Protein AF-A0AAP9IMH7-F1 (afdb_monomer_lite)

pLDDT: mean 90.51, std 8.14, range [60.16, 96.94]

Secondary structure (DSSP, 8-state):
-EEEEEET--S--SEEEEEEETTEEEEEEEEEETTTEEEEE-SS-EEEEEGGGSEEEEEEEEEE----PPP-

Structure (mmCIF, N/CA/C/O backbone):
data_AF-A0AAP9IMH7-F1
#
_entry.id   AF-A0AAP9IMH7-F1
#
loop_
_atom_site.group_PDB
_atom_site.id
_atom_site.type_symbol
_atom_site.label_atom_id
_atom_site.label_alt_id
_atom_site.label_comp_id
_atom_site.label_asym_id
_atom_site.label_entity_id
_atom_site.label_seq_id
_atom_site.pdbx_PDB_ins_code
_atom_site.Cartn_x
_atom_site.Cartn_y
_atom_site.Cartn_z
_atom_site.occupancy
_atom_site.B_iso_or_equiv
_atom_site.auth_seq_id
_atom_site.auth_comp_id
_atom_site.auth_asym_id
_atom_site.auth_atom_id
_atom_site.pdbx_PDB_model_num
ATOM 1 N N . MET A 1 1 ? 9.532 1.167 -15.965 1.00 84.75 1 MET A N 1
ATOM 2 C CA . MET A 1 1 ? 9.354 0.293 -14.788 1.00 84.75 1 MET A CA 1
ATOM 3 C C . MET A 1 1 ? 8.154 -0.583 -15.074 1.00 84.75 1 MET A C 1
ATOM 5 O O . MET A 1 1 ? 7.150 -0.045 -15.522 1.00 84.75 1 MET A O 1
ATOM 9 N N . HIS A 1 2 ? 8.286 -1.893 -14.903 1.00 92.44 2 HIS A N 1
ATOM 10 C CA . HIS A 1 2 ? 7.180 -2.838 -15.074 1.00 92.44 2 HIS A CA 1
ATOM 11 C C . HIS A 1 2 ? 6.905 -3.535 -13.745 1.00 92.44 2 HIS A C 1
ATOM 13 O O . HIS A 1 2 ? 7.814 -3.694 -12.930 1.00 92.44 2 HIS A O 1
ATOM 19 N N . PHE A 1 3 ? 5.662 -3.952 -13.541 1.00 93.88 3 PHE A N 1
ATOM 20 C CA . PHE A 1 3 ? 5.225 -4.639 -12.333 1.00 93.88 3 PHE A CA 1
ATOM 21 C C . PHE A 1 3 ? 4.592 -5.969 -12.716 1.00 93.88 3 PHE A C 1
ATOM 23 O O . PHE A 1 3 ? 3.795 -6.018 -13.654 1.00 93.88 3 PHE A O 1
ATOM 30 N N . LEU A 1 4 ? 4.937 -7.028 -11.988 1.00 94.12 4 LEU A N 1
ATOM 31 C CA . LEU A 1 4 ? 4.133 -8.245 -11.968 1.00 94.12 4 LEU A CA 1
ATOM 32 C C . LEU A 1 4 ? 3.222 -8.158 -10.750 1.00 94.12 4 LEU A C 1
ATOM 34 O O . LEU A 1 4 ? 3.682 -7.872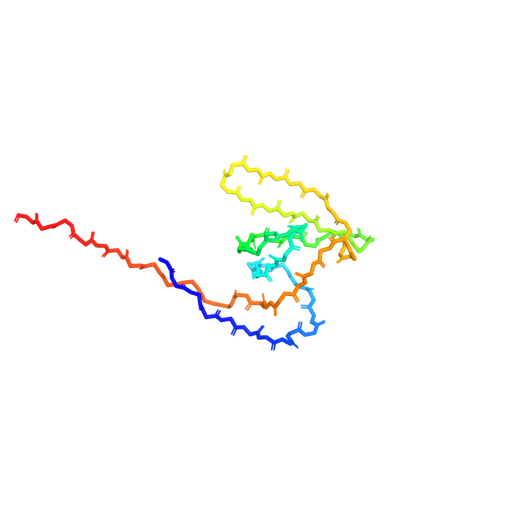 -9.640 1.00 94.12 4 LEU A O 1
ATOM 38 N N . ILE A 1 5 ? 1.931 -8.349 -10.996 1.00 94.88 5 ILE A N 1
ATOM 39 C CA . ILE A 1 5 ? 0.883 -8.125 -10.010 1.00 94.88 5 ILE A CA 1
ATOM 40 C C . ILE A 1 5 ? -0.010 -9.355 -9.885 1.00 94.88 5 ILE A C 1
ATOM 42 O O . ILE A 1 5 ? -0.231 -10.064 -10.866 1.00 94.88 5 ILE A O 1
ATOM 46 N N . GLU A 1 6 ? -0.539 -9.576 -8.690 1.00 94.56 6 GLU A N 1
ATOM 47 C CA . GLU A 1 6 ? -1.563 -10.578 -8.405 1.00 94.56 6 GLU A CA 1
ATOM 48 C C . GLU A 1 6 ? -2.891 -9.866 -8.128 1.00 94.56 6 GLU A C 1
ATOM 50 O O . GLU A 1 6 ? -3.034 -9.141 -7.140 1.00 94.56 6 GLU A O 1
ATOM 55 N N . GLN A 1 7 ? -3.851 -10.028 -9.042 1.00 91.19 7 GLN A N 1
ATOM 56 C CA . GLN A 1 7 ? -5.216 -9.525 -8.871 1.00 91.19 7 GLN A CA 1
ATOM 57 C C . GLN A 1 7 ? -6.030 -10.492 -8.010 1.00 91.19 7 GLN A C 1
ATOM 59 O O . GLN A 1 7 ? -5.877 -11.705 -8.130 1.00 91.19 7 GLN A O 1
ATOM 64 N N . GLY A 1 8 ? -6.917 -9.959 -7.168 1.00 85.81 8 GLY A N 1
ATOM 65 C CA . GLY A 1 8 ? -7.756 -10.778 -6.285 1.00 85.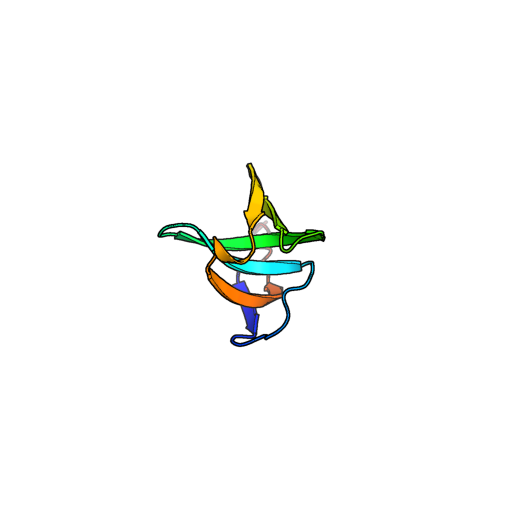81 8 GLY A CA 1
ATOM 66 C C . GLY A 1 8 ? -7.031 -11.327 -5.053 1.00 85.81 8 GLY A C 1
ATOM 67 O O . GLY A 1 8 ? -7.547 -12.226 -4.399 1.00 85.81 8 GLY A O 1
ATOM 68 N N . PHE A 1 9 ? -5.854 -10.793 -4.713 1.00 87.25 9 PHE A N 1
ATOM 69 C CA . PHE A 1 9 ? -5.165 -11.151 -3.476 1.00 87.25 9 PHE A CA 1
ATOM 70 C C . PHE A 1 9 ? -5.978 -10.677 -2.260 1.00 87.25 9 PHE A C 1
ATOM 72 O O . PHE A 1 9 ? -6.055 -9.484 -1.972 1.00 87.25 9 PHE A O 1
ATOM 79 N N . GLU A 1 10 ? -6.600 -11.616 -1.546 1.00 86.44 10 GLU A N 1
ATOM 80 C CA . GLU A 1 10 ? -7.640 -11.327 -0.542 1.00 86.44 10 GLU A CA 1
ATOM 81 C C . GLU A 1 10 ? -7.117 -10.660 0.737 1.00 86.44 10 GLU A C 1
ATOM 83 O O . GLU A 1 10 ? -7.880 -10.097 1.523 1.00 86.44 10 GLU A O 1
ATOM 88 N N . LYS A 1 11 ? -5.807 -10.728 0.986 1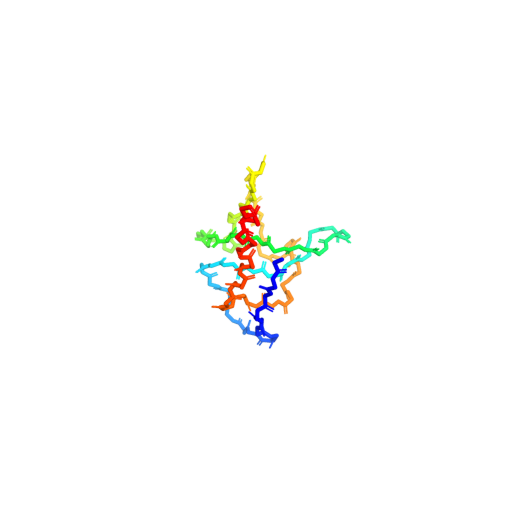.00 90.69 11 LYS A N 1
ATOM 89 C CA . LYS A 1 11 ? -5.212 -10.262 2.236 1.00 90.69 11 LYS A CA 1
ATOM 90 C C . LYS A 1 11 ? -4.388 -9.005 2.019 1.00 90.69 11 LYS A C 1
ATOM 92 O O . LYS A 1 11 ? -3.321 -9.052 1.424 1.00 90.69 11 LYS A O 1
ATOM 97 N N . ILE A 1 12 ? -4.784 -7.900 2.642 1.00 91.12 12 ILE A N 1
ATOM 98 C CA . ILE A 1 12 ? -3.927 -6.712 2.696 1.00 91.12 12 ILE A CA 1
ATOM 99 C C . ILE A 1 12 ? -2.701 -7.035 3.571 1.00 91.12 12 ILE A C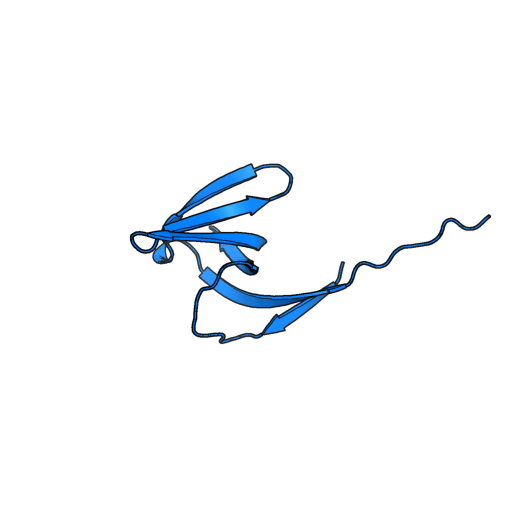 1
ATOM 101 O O . ILE A 1 12 ? -2.836 -7.451 4.731 1.00 91.12 12 ILE A O 1
ATOM 105 N N . VAL A 1 13 ? -1.497 -6.856 3.028 1.00 93.69 13 VAL A N 1
ATOM 106 C CA . VAL A 1 13 ? -0.203 -7.105 3.692 1.00 93.69 13 VAL A CA 1
ATOM 107 C C . VAL A 1 13 ? 0.747 -5.930 3.476 1.00 93.69 13 VAL A C 1
ATOM 109 O O . VAL A 1 13 ? 0.514 -5.093 2.608 1.00 93.69 13 VAL A O 1
ATOM 112 N N . ASN A 1 14 ? 1.813 -5.868 4.273 1.00 95.25 14 ASN A N 1
ATOM 113 C CA . ASN A 1 14 ? 2.852 -4.855 4.109 1.00 95.25 14 ASN A CA 1
ATOM 114 C C . ASN A 1 14 ? 3.674 -5.171 2.861 1.00 95.25 14 ASN A C 1
ATOM 116 O O . ASN A 1 14 ? 4.394 -6.163 2.891 1.00 95.25 14 ASN A O 1
ATOM 120 N N . ASP A 1 15 ? 3.561 -4.356 1.814 1.00 95.44 15 ASP A N 1
ATOM 121 C CA . ASP A 1 15 ? 4.460 -4.317 0.651 1.00 95.44 15 ASP A CA 1
ATOM 122 C C . ASP A 1 15 ? 3.963 -3.245 -0.340 1.00 95.44 15 ASP A C 1
ATOM 124 O O . ASP A 1 15 ? 3.179 -2.360 0.018 1.00 95.44 15 ASP A O 1
ATOM 128 N N . LYS A 1 16 ? 4.387 -3.327 -1.601 1.00 95.50 16 LYS A N 1
ATOM 129 C CA . LYS A 1 16 ? 3.848 -2.567 -2.718 1.00 95.50 16 LYS A CA 1
ATOM 130 C C . LYS A 1 16 ? 2.487 -3.080 -3.175 1.00 95.50 16 LYS A C 1
ATOM 132 O O . LYS A 1 16 ? 2.274 -4.268 -3.408 1.00 95.50 16 LYS A O 1
ATOM 137 N N . TRP A 1 17 ? 1.585 -2.135 -3.394 1.00 96.25 17 TRP A N 1
ATOM 138 C CA . TRP A 1 17 ? 0.233 -2.381 -3.878 1.00 96.25 17 TRP A CA 1
ATOM 139 C C . TRP A 1 17 ? -0.109 -1.433 -5.015 1.00 96.25 17 TRP A C 1
ATOM 141 O O . TRP A 1 17 ? 0.247 -0.255 -4.978 1.00 96.25 17 TRP A O 1
ATOM 151 N N . ALA A 1 18 ? -0.819 -1.954 -6.013 1.00 95.19 18 ALA A N 1
ATOM 152 C CA . ALA A 1 18 ? -1.538 -1.149 -6.986 1.00 95.19 18 ALA A CA 1
ATOM 153 C C . ALA A 1 18 ? -2.902 -0.800 -6.390 1.00 95.19 18 ALA A C 1
ATOM 155 O O . ALA A 1 18 ? -3.710 -1.687 -6.101 1.00 95.19 18 ALA A O 1
ATOM 156 N N . LEU A 1 19 ? -3.141 0.489 -6.197 1.00 94.06 19 LEU A N 1
ATOM 157 C CA . LEU A 1 19 ? -4.319 0.999 -5.515 1.00 94.06 19 LEU A CA 1
ATOM 158 C C . LEU A 1 19 ? -4.855 2.243 -6.209 1.00 94.06 19 LEU A C 1
ATOM 160 O O . LEU A 1 19 ? -4.121 2.947 -6.907 1.00 94.06 19 LEU A O 1
ATOM 164 N N . LYS A 1 20 ? -6.147 2.494 -6.031 1.00 92.75 20 LYS A N 1
ATOM 165 C CA . LYS A 1 20 ? -6.797 3.735 -6.430 1.00 92.75 20 LYS A CA 1
ATOM 166 C C . LYS A 1 20 ? -7.015 4.605 -5.209 1.00 92.75 20 LYS A C 1
ATOM 168 O O . LYS A 1 20 ? -7.594 4.153 -4.223 1.00 92.75 20 LYS A O 1
ATOM 173 N N . ILE A 1 21 ? -6.611 5.858 -5.325 1.00 89.56 21 ILE A N 1
ATOM 174 C CA . ILE A 1 21 ? -6.989 6.920 -4.397 1.00 89.56 21 ILE A CA 1
ATOM 175 C C . ILE A 1 21 ? -7.727 7.956 -5.238 1.00 89.56 21 ILE A C 1
ATOM 177 O O . ILE A 1 21 ? -7.216 8.392 -6.274 1.00 89.56 21 ILE A O 1
ATOM 181 N N . ASP A 1 22 ? -8.948 8.300 -4.836 1.00 87.19 22 ASP A N 1
ATOM 182 C CA . ASP A 1 22 ? -9.869 9.120 -5.624 1.00 87.19 22 ASP A CA 1
ATOM 183 C C . ASP A 1 22 ? -10.059 8.562 -7.053 1.00 87.19 22 ASP A C 1
ATOM 185 O O . ASP A 1 22 ? -10.585 7.467 -7.262 1.00 87.19 22 ASP A O 1
ATOM 189 N N . SER A 1 23 ? -9.615 9.304 -8.069 1.00 89.38 23 SER A N 1
ATOM 190 C CA . SER A 1 23 ? -9.693 8.915 -9.477 1.00 89.38 23 SER A CA 1
ATOM 191 C C . SER A 1 23 ? -8.382 8.362 -10.042 1.00 89.38 23 SER A C 1
ATOM 193 O O . SER A 1 23 ? -8.335 8.041 -11.230 1.00 89.38 23 SER A O 1
ATOM 195 N N . LEU A 1 24 ? -7.311 8.272 -9.245 1.00 90.69 24 LEU A N 1
ATOM 196 C CA . LEU A 1 24 ? -5.971 7.935 -9.728 1.00 90.69 24 LEU A CA 1
ATOM 197 C C . LEU A 1 24 ? -5.529 6.550 -9.252 1.00 90.69 24 LEU A C 1
ATOM 199 O O . LEU A 1 24 ? -5.460 6.287 -8.056 1.00 90.69 24 LEU A O 1
ATOM 203 N N . ALA A 1 25 ? -5.188 5.685 -10.209 1.00 91.69 25 ALA A N 1
ATOM 204 C CA . ALA A 1 25 ? -4.568 4.391 -9.947 1.00 91.69 25 ALA A CA 1
ATOM 205 C C . ALA A 1 25 ? -3.037 4.508 -9.988 1.00 91.69 25 ALA A C 1
ATOM 207 O O . ALA A 1 25 ? -2.472 4.995 -10.971 1.00 91.69 25 ALA A O 1
ATOM 208 N N . SER A 1 26 ? -2.360 4.031 -8.947 1.00 92.62 26 SER A N 1
ATOM 209 C CA . SER A 1 26 ? -0.902 4.103 -8.820 1.00 92.62 26 SER A CA 1
ATOM 210 C C . SER A 1 26 ? -0.349 3.010 -7.903 1.00 92.62 26 SER A C 1
ATOM 212 O O . SER A 1 26 ? -1.083 2.346 -7.173 1.00 92.62 26 SER A O 1
ATOM 214 N N . VAL A 1 27 ? 0.968 2.786 -7.971 1.00 94.25 27 VAL A N 1
ATOM 215 C CA . VAL A 1 27 ? 1.670 1.801 -7.134 1.00 94.25 27 VAL A CA 1
ATOM 216 C C . VAL A 1 27 ? 2.350 2.503 -5.966 1.00 94.25 27 VAL A C 1
ATOM 218 O O . VAL A 1 27 ? 3.117 3.444 -6.175 1.00 94.25 27 VAL A O 1
ATOM 221 N N . HIS A 1 28 ? 2.105 2.017 -4.752 1.00 95.25 28 HIS A N 1
ATOM 222 C CA . HIS A 1 28 ? 2.619 2.604 -3.517 1.00 95.25 28 HIS A CA 1
ATOM 223 C C . HIS A 1 28 ? 3.142 1.551 -2.556 1.00 95.25 28 HIS A C 1
ATOM 225 O O . HIS A 1 28 ? 2.633 0.435 -2.524 1.00 95.25 28 HIS A O 1
ATOM 231 N N . GLU A 1 29 ? 4.120 1.933 -1.736 1.00 95.50 29 GLU A N 1
ATOM 232 C CA . GLU A 1 29 ? 4.508 1.139 -0.572 1.00 95.50 29 GLU A CA 1
ATOM 233 C C . GLU A 1 29 ? 3.503 1.333 0.554 1.00 95.50 29 GLU A C 1
ATOM 235 O O . GLU A 1 29 ? 3.053 2.450 0.828 1.00 95.50 29 GLU A O 1
ATOM 240 N N . LEU A 1 30 ? 3.171 0.231 1.212 1.00 95.44 30 LEU A N 1
ATOM 241 C CA . LEU A 1 30 ? 2.058 0.157 2.131 1.00 95.44 30 LEU A CA 1
ATOM 242 C C . LEU A 1 30 ? 2.494 -0.540 3.418 1.00 95.44 30 LEU A C 1
ATOM 244 O O . LEU A 1 30 ? 3.068 -1.628 3.397 1.00 95.44 30 LEU A O 1
ATOM 248 N N . ILE A 1 31 ? 2.214 0.093 4.554 1.00 96.38 31 ILE A N 1
ATOM 249 C CA . ILE A 1 31 ? 2.409 -0.497 5.881 1.00 96.38 31 ILE A CA 1
ATOM 250 C C . ILE A 1 31 ? 1.057 -0.524 6.577 1.00 96.38 31 ILE A C 1
ATOM 252 O O . ILE A 1 31 ? 0.448 0.523 6.804 1.00 96.38 31 ILE A O 1
ATOM 256 N N . ARG A 1 32 ? 0.595 -1.717 6.950 1.00 95.62 32 ARG A N 1
ATOM 257 C CA . ARG A 1 32 ? -0.578 -1.874 7.802 1.00 95.62 32 ARG A CA 1
ATOM 258 C C . ARG A 1 32 ? -0.271 -1.406 9.207 1.00 95.62 32 ARG A C 1
ATOM 260 O O . ARG A 1 32 ? 0.753 -1.756 9.795 1.00 95.62 32 ARG A O 1
ATOM 267 N N . ILE A 1 33 ? -1.217 -0.672 9.757 1.00 94.94 33 ILE A N 1
ATOM 268 C CA . ILE A 1 33 ? -1.229 -0.260 11.150 1.00 94.94 33 ILE A CA 1
ATOM 269 C C . ILE A 1 33 ? -2.543 -0.738 11.796 1.00 94.94 33 ILE A C 1
ATOM 271 O O . ILE A 1 33 ? -3.476 -1.131 11.090 1.00 94.94 33 ILE A O 1
ATOM 275 N N . PRO A 1 34 ? -2.617 -0.820 13.136 1.00 93.31 34 PRO A N 1
ATOM 276 C CA . PRO A 1 34 ? -3.813 -1.304 13.820 1.00 93.31 34 PRO A CA 1
ATOM 277 C C . PRO A 1 34 ? -5.075 -0.516 13.448 1.00 93.31 34 PRO A C 1
ATOM 279 O O . PRO A 1 34 ? -4.983 0.643 13.052 1.00 93.31 34 PRO A O 1
ATOM 282 N N . LYS A 1 35 ? -6.245 -1.125 13.684 1.00 93.38 35 LYS A N 1
ATOM 283 C CA . LYS A 1 35 ? -7.571 -0.531 13.431 1.00 93.38 35 LYS A CA 1
ATOM 284 C C . LYS A 1 35 ? -7.844 -0.239 11.949 1.00 93.38 35 LYS A C 1
ATOM 286 O O . LYS A 1 35 ? -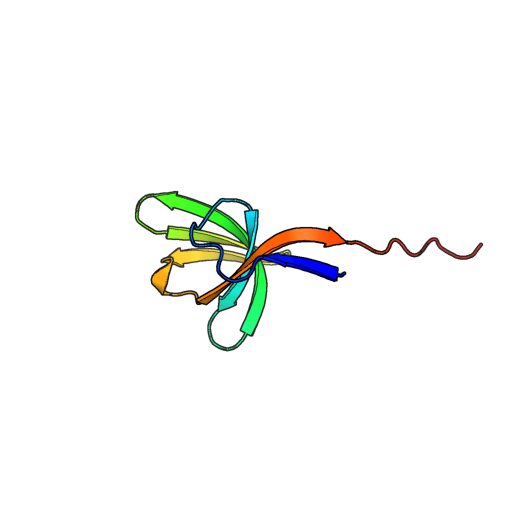8.283 0.852 11.632 1.00 93.38 35 LYS A O 1
ATOM 291 N N . GLU A 1 36 ? -7.544 -1.204 11.075 1.00 94.06 36 GLU A N 1
ATOM 292 C CA . GLU A 1 36 ? -7.893 -1.134 9.638 1.00 94.06 36 GLU A CA 1
ATOM 293 C C . GLU A 1 36 ? -7.334 0.102 8.923 1.00 94.06 36 GLU A C 1
ATOM 295 O O . GLU A 1 36 ? -7.876 0.615 7.954 1.00 94.06 36 GLU A O 1
ATOM 300 N N . MET A 1 37 ? -6.181 0.565 9.394 1.00 96.00 37 MET A N 1
ATOM 301 C CA . MET A 1 37 ? -5.514 1.733 8.856 1.00 96.00 37 MET A CA 1
ATOM 302 C C . MET A 1 37 ? -4.263 1.316 8.090 1.00 96.00 37 MET A C 1
ATOM 304 O O . MET A 1 37 ? -3.604 0.307 8.379 1.00 96.00 37 MET A O 1
ATOM 308 N N . ILE A 1 38 ? -3.901 2.139 7.120 1.00 96.56 38 ILE A N 1
ATOM 309 C CA . ILE A 1 38 ? -2.719 1.954 6.296 1.00 96.56 38 ILE A CA 1
ATOM 310 C C . ILE A 1 38 ? -1.914 3.240 6.221 1.00 96.56 38 ILE A C 1
ATOM 312 O O . ILE A 1 38 ? -2.453 4.344 6.187 1.00 96.56 38 ILE A O 1
ATOM 316 N N . LYS A 1 39 ? -0.595 3.086 6.186 1.00 96.94 39 LYS A N 1
ATOM 317 C CA . LYS A 1 39 ? 0.339 4.135 5.796 1.00 96.94 39 LYS A CA 1
ATOM 318 C C . LYS A 1 39 ? 0.722 3.901 4.342 1.00 96.94 39 LYS A C 1
ATOM 320 O O . LYS A 1 39 ? 1.306 2.863 4.032 1.00 96.94 39 LYS A O 1
ATOM 325 N N . VAL A 1 40 ? 0.438 4.872 3.486 1.00 95.62 40 VAL A N 1
ATOM 326 C CA . VAL A 1 40 ? 0.768 4.844 2.058 1.00 95.62 40 VAL A CA 1
ATOM 327 C C . VAL A 1 40 ? 1.952 5.770 1.818 1.00 95.62 40 VAL A C 1
ATOM 329 O O . VAL A 1 40 ? 1.921 6.938 2.210 1.00 95.62 40 VAL A O 1
ATOM 332 N N . SER A 1 41 ? 3.006 5.248 1.194 1.00 94.88 41 SER A N 1
ATOM 333 C CA . SER A 1 41 ? 4.250 5.977 0.929 1.00 94.88 41 SER A CA 1
ATOM 334 C C . SER A 1 41 ? 4.529 6.054 -0.575 1.00 94.88 41 SER A C 1
ATOM 336 O O . SER A 1 41 ? 4.405 5.075 -1.314 1.00 94.88 41 SER A O 1
ATOM 338 N N . SER A 1 42 ? 4.904 7.246 -1.030 1.00 85.25 42 SER A N 1
ATOM 339 C CA . SER A 1 42 ? 5.416 7.559 -2.366 1.00 85.25 42 SER A CA 1
ATOM 340 C C . SER A 1 42 ? 6.693 8.391 -2.232 1.00 85.25 42 SER A C 1
ATOM 342 O O . SER A 1 42 ? 7.012 8.869 -1.145 1.00 85.25 42 SER A O 1
ATOM 344 N N . VAL A 1 43 ? 7.403 8.615 -3.341 1.00 82.81 43 VAL A N 1
ATOM 345 C CA . VAL A 1 43 ? 8.667 9.376 -3.370 1.00 82.81 43 VAL A CA 1
ATOM 346 C C . VAL A 1 43 ? 8.523 10.759 -2.720 1.00 82.81 43 VAL A C 1
ATOM 348 O O . VAL A 1 43 ? 9.431 11.207 -2.031 1.00 82.81 43 VAL A O 1
ATOM 351 N N . ASN A 1 44 ? 7.369 11.412 -2.897 1.00 86.00 44 ASN A N 1
ATOM 352 C CA . ASN A 1 44 ? 7.163 12.805 -2.484 1.00 86.00 44 ASN A CA 1
ATOM 353 C C . ASN A 1 44 ? 6.137 12.988 -1.356 1.00 86.00 44 ASN A C 1
ATOM 355 O O . ASN A 1 44 ? 5.926 14.112 -0.909 1.00 86.00 44 ASN A O 1
ATOM 359 N N . LEU A 1 45 ? 5.449 11.925 -0.929 1.00 86.50 45 LEU A N 1
ATOM 360 C CA . LEU A 1 45 ? 4.343 12.043 0.019 1.00 86.50 45 LEU A CA 1
ATOM 361 C C . LEU A 1 45 ? 4.156 10.761 0.820 1.00 86.50 45 LEU A C 1
ATOM 363 O O . LEU A 1 45 ? 4.290 9.653 0.306 1.00 86.50 45 LEU A O 1
ATOM 367 N N . THR A 1 46 ? 3.794 10.930 2.084 1.00 94.25 46 THR A N 1
ATOM 368 C CA . THR A 1 46 ? 3.332 9.860 2.959 1.00 94.25 46 THR A CA 1
ATOM 369 C C . THR A 1 46 ? 2.055 10.315 3.640 1.00 94.25 46 THR A C 1
ATOM 371 O O . THR A 1 46 ? 2.009 11.426 4.166 1.00 94.25 46 THR A O 1
ATOM 374 N N . PHE A 1 47 ? 1.041 9.460 3.662 1.00 93.88 47 PHE A N 1
ATOM 375 C CA . PHE A 1 47 ? -0.216 9.742 4.345 1.00 93.88 47 PHE A CA 1
ATOM 376 C C . PHE A 1 47 ? -0.799 8.476 4.980 1.00 93.88 47 PHE A C 1
ATOM 378 O O . PHE A 1 47 ? -0.327 7.362 4.738 1.00 93.88 47 PHE A O 1
ATOM 385 N N . TYR A 1 48 ? -1.805 8.674 5.829 1.00 95.44 48 TYR A N 1
ATOM 386 C CA . TYR A 1 48 ? -2.534 7.610 6.510 1.00 95.44 48 TYR A CA 1
ATOM 387 C C . TYR A 1 48 ? -3.987 7.617 6.051 1.00 95.44 48 TYR A C 1
ATOM 389 O O . TYR A 1 48 ? -4.552 8.688 5.842 1.00 95.44 48 TYR A O 1
ATOM 397 N N . SER A 1 49 ? -4.576 6.438 5.898 1.00 94.19 49 SER A N 1
ATOM 398 C CA . SER A 1 49 ? -5.941 6.271 5.397 1.00 94.19 49 SER A CA 1
ATOM 399 C C . SER A 1 49 ? -6.550 4.983 5.950 1.00 94.19 49 SER A C 1
ATOM 401 O O . SER A 1 49 ? -5.803 4.072 6.327 1.00 94.19 49 SER A O 1
ATOM 403 N N . HIS A 1 50 ? -7.878 4.919 6.045 1.00 95.31 50 HIS A N 1
ATOM 404 C CA . HIS A 1 50 ? -8.566 3.666 6.340 1.00 95.31 50 HIS A CA 1
ATOM 405 C C . HIS A 1 50 ? -8.467 2.738 5.126 1.00 95.31 50 HIS A C 1
ATOM 407 O O . HIS A 1 50 ? -8.412 3.205 3.990 1.00 95.31 50 HIS A O 1
ATOM 413 N N . THR A 1 51 ? -8.462 1.421 5.328 1.00 93.62 51 THR A N 1
ATOM 414 C CA . THR A 1 51 ? -8.467 0.468 4.204 1.00 93.62 51 THR A CA 1
ATOM 415 C C . THR A 1 51 ? -9.704 0.603 3.323 1.00 93.62 51 THR A C 1
ATOM 417 O O . THR A 1 51 ? -9.638 0.260 2.152 1.00 93.62 51 THR A O 1
ATOM 420 N N . ASP A 1 52 ? -10.800 1.130 3.864 1.00 93.62 52 ASP A N 1
ATOM 421 C CA . ASP A 1 52 ? -12.069 1.281 3.140 1.00 93.62 52 ASP A CA 1
ATOM 422 C C . ASP A 1 52 ? -12.122 2.545 2.268 1.00 93.62 52 ASP A C 1
ATOM 424 O O . ASP A 1 52 ? -12.973 2.652 1.389 1.00 93.62 52 ASP A O 1
ATOM 428 N N . ASP A 1 53 ? -11.202 3.491 2.481 1.00 92.81 53 ASP A N 1
ATOM 429 C CA . ASP A 1 53 ? -11.114 4.732 1.700 1.00 92.81 53 ASP A CA 1
ATOM 430 C C . ASP A 1 53 ? -10.309 4.547 0.398 1.00 92.81 53 ASP A C 1
ATOM 432 O O . ASP A 1 53 ? -10.190 5.474 -0.407 1.00 92.81 53 ASP A O 1
ATOM 436 N N . VAL A 1 54 ? -9.717 3.366 0.189 1.00 93.25 54 VAL A N 1
ATOM 437 C CA . VAL A 1 54 ? -8.868 3.048 -0.965 1.00 93.25 54 VAL A CA 1
ATOM 438 C C . VAL A 1 54 ? -9.328 1.781 -1.674 1.00 93.25 54 VAL A C 1
ATOM 440 O O . VAL A 1 54 ? -9.686 0.780 -1.060 1.00 93.25 54 VAL A O 1
ATOM 443 N N . GLU A 1 55 ? -9.256 1.797 -3.002 1.00 94.12 55 GLU A N 1
ATOM 444 C CA . GLU A 1 55 ? -9.585 0.629 -3.819 1.00 94.12 55 GLU A CA 1
ATOM 445 C C . GLU A 1 55 ? -8.306 -0.172 -4.097 1.00 94.12 55 GLU A C 1
ATOM 447 O O . GLU A 1 55 ? -7.393 0.307 -4.774 1.00 94.12 55 GLU A O 1
ATOM 452 N N . PHE A 1 56 ? -8.214 -1.395 -3.571 1.00 94.00 56 PHE A N 1
ATOM 453 C CA . PHE A 1 56 ? -7.079 -2.286 -3.816 1.00 94.00 56 PHE A CA 1
ATOM 454 C C . PHE A 1 56 ? -7.288 -3.070 -5.111 1.00 94.00 56 PHE A C 1
ATOM 456 O O . PHE A 1 56 ? -8.200 -3.887 -5.205 1.00 94.00 56 PHE A O 1
ATOM 463 N N . TYR A 1 57 ? -6.414 -2.868 -6.098 1.00 94.00 57 TYR A N 1
ATOM 464 C CA . TYR A 1 57 ? -6.500 -3.598 -7.364 1.00 94.00 57 TYR A CA 1
ATOM 465 C C . TYR A 1 57 ? -5.658 -4.865 -7.372 1.00 94.00 57 TYR A C 1
ATOM 467 O O . TYR A 1 57 ? -6.109 -5.910 -7.843 1.00 94.00 57 TYR A O 1
ATOM 475 N N . ALA A 1 58 ? -4.409 -4.765 -6.915 1.00 95.31 58 ALA A N 1
ATOM 476 C CA . ALA A 1 58 ? -3.488 -5.887 -6.979 1.00 95.31 58 ALA A CA 1
ATOM 477 C C . ALA A 1 58 ? -2.304 -5.746 -6.024 1.00 95.31 58 ALA A C 1
ATOM 479 O O . ALA A 1 58 ? -1.789 -4.647 -5.790 1.00 95.31 58 ALA A O 1
ATOM 480 N N . PHE A 1 59 ? -1.824 -6.890 -5.554 1.00 96.56 59 PHE A N 1
ATOM 481 C CA . PHE A 1 59 ? -0.565 -7.001 -4.835 1.00 96.56 59 PHE A CA 1
ATOM 482 C C . PHE A 1 59 ? 0.603 -6.991 -5.827 1.00 96.56 59 PHE A C 1
ATOM 484 O O . PHE A 1 59 ? 0.564 -7.694 -6.838 1.00 96.56 59 PHE A O 1
ATOM 491 N N . VAL A 1 60 ? 1.645 -6.198 -5.569 1.00 95.94 60 VAL A N 1
ATOM 492 C CA . VAL A 1 60 ? 2.835 -6.139 -6.429 1.00 95.94 60 VAL A CA 1
ATOM 493 C C . VAL A 1 60 ? 3.909 -7.044 -5.839 1.00 95.94 60 VAL A C 1
ATOM 495 O O . VAL A 1 60 ? 4.598 -6.656 -4.902 1.00 95.94 60 VAL A O 1
ATOM 498 N N . PHE A 1 61 ? 4.095 -8.230 -6.417 1.00 94.19 61 PHE A N 1
ATOM 499 C CA . PHE A 1 61 ? 5.080 -9.191 -5.909 1.00 94.19 61 PHE A CA 1
ATOM 500 C C . PHE A 1 61 ? 6.463 -9.049 -6.568 1.00 94.19 61 PHE A C 1
ATOM 502 O O . PHE A 1 61 ? 7.463 -9.474 -5.994 1.00 94.19 61 PHE A O 1
ATOM 509 N N . VAL A 1 62 ? 6.557 -8.433 -7.759 1.00 94.31 62 VAL A N 1
ATOM 510 C CA . VAL A 1 62 ? 7.841 -8.142 -8.427 1.00 94.31 62 VAL A CA 1
ATOM 511 C C . VAL A 1 62 ? 7.821 -6.771 -9.101 1.00 94.31 62 VAL A C 1
ATOM 513 O O . VAL A 1 62 ? 6.903 -6.427 -9.846 1.00 94.31 62 VAL A O 1
ATOM 516 N N . THR A 1 63 ? 8.901 -6.011 -8.902 1.00 92.88 63 THR A N 1
ATOM 517 C CA . THR A 1 63 ? 9.207 -4.786 -9.656 1.00 92.88 63 THR A CA 1
ATOM 518 C C . THR A 1 63 ? 10.380 -5.038 -10.602 1.00 92.88 63 THR A C 1
ATOM 520 O O . THR A 1 63 ? 11.451 -5.457 -10.168 1.00 92.88 63 THR A O 1
ATOM 523 N N . ILE A 1 64 ? 10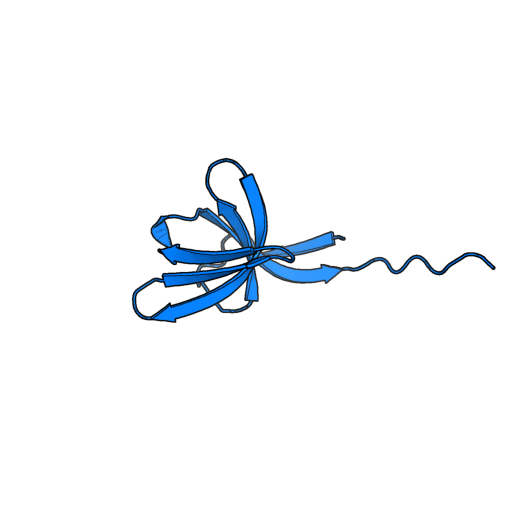.201 -4.739 -11.889 1.00 93.12 64 ILE A N 1
ATOM 524 C CA . ILE A 1 64 ? 11.229 -4.869 -12.925 1.00 93.12 64 ILE A CA 1
ATOM 525 C C . ILE A 1 64 ? 11.714 -3.471 -13.321 1.00 93.12 64 ILE A C 1
ATOM 527 O O . ILE A 1 64 ? 10.997 -2.679 -13.952 1.00 93.12 64 ILE A O 1
ATOM 531 N N . ASN A 1 65 ? 12.964 -3.184 -12.963 1.00 89.06 65 ASN A N 1
ATOM 532 C CA . ASN A 1 65 ? 13.653 -1.949 -13.310 1.00 89.06 65 ASN A CA 1
ATOM 533 C C . ASN A 1 65 ? 14.587 -2.200 -14.496 1.00 89.06 65 ASN A C 1
ATOM 535 O O . ASN A 1 65 ? 15.541 -2.964 -14.385 1.00 89.06 65 ASN A O 1
ATOM 539 N N . ASN A 1 66 ? 14.335 -1.535 -15.625 1.00 82.69 66 ASN A N 1
ATOM 540 C CA . ASN A 1 66 ? 15.282 -1.542 -16.735 1.00 82.69 66 ASN A CA 1
ATOM 541 C C . ASN A 1 66 ? 16.392 -0.543 -16.420 1.00 82.69 66 ASN A C 1
ATOM 543 O O . ASN A 1 66 ? 16.153 0.664 -16.406 1.00 82.69 66 ASN A O 1
ATOM 547 N N . ILE A 1 67 ? 17.593 -1.048 -16.161 1.00 76.75 67 ILE A N 1
ATOM 548 C CA . ILE A 1 67 ? 18.789 -0.220 -16.048 1.00 76.75 67 ILE A CA 1
ATOM 549 C C . ILE A 1 67 ? 19.332 -0.057 -17.466 1.00 76.75 67 ILE A C 1
ATOM 551 O O . ILE A 1 67 ? 19.949 -0.971 -18.012 1.00 76.75 67 ILE A O 1
ATOM 555 N N . THR A 1 68 ? 19.073 1.087 -18.095 1.00 69.00 68 THR A N 1
ATOM 556 C CA . THR A 1 68 ? 19.732 1.421 -19.358 1.00 69.00 68 THR A CA 1
ATOM 557 C C . THR A 1 68 ? 21.189 1.739 -19.037 1.00 69.00 68 THR A C 1
ATOM 559 O O . THR A 1 68 ? 21.472 2.756 -18.405 1.00 69.00 68 THR A O 1
ATOM 562 N N . GLN A 1 69 ? 22.118 0.863 -19.423 1.00 64.31 69 GLN A N 1
ATOM 563 C CA . GLN A 1 69 ? 23.540 1.194 -19.345 1.00 64.31 69 GLN A CA 1
ATOM 564 C C . GLN A 1 69 ? 23.826 2.379 -20.282 1.00 64.31 69 GLN A C 1
ATOM 566 O O . GLN A 1 69 ? 23.316 2.387 -21.410 1.00 64.31 69 GLN A O 1
ATOM 571 N N . PRO A 1 70 ? 24.603 3.388 -19.848 1.00 64.19 70 PRO A N 1
ATOM 572 C CA . PRO A 1 70 ? 25.032 4.447 -20.746 1.00 64.19 70 PRO A CA 1
ATOM 573 C C . PRO A 1 70 ? 25.849 3.821 -21.881 1.00 64.19 70 PRO A C 1
ATOM 575 O O . PRO A 1 70 ? 26.741 3.008 -21.641 1.00 64.19 70 PRO A O 1
ATOM 578 N N . LYS A 1 71 ? 25.510 4.163 -23.128 1.00 64.44 71 LYS A N 1
ATOM 579 C CA . LYS A 1 71 ? 26.368 3.849 -24.272 1.00 64.44 71 LYS A CA 1
ATOM 580 C C . LYS A 1 71 ? 27.636 4.693 -24.118 1.00 64.44 71 LYS A C 1
ATOM 582 O O . LYS A 1 71 ? 27.521 5.917 -24.086 1.00 64.44 71 LYS A O 1
ATOM 587 N N . ASN A 1 72 ? 28.779 4.024 -23.957 1.00 60.16 72 ASN A N 1
ATOM 588 C CA . ASN A 1 72 ? 30.107 4.639 -24.047 1.00 60.16 72 ASN A CA 1
ATOM 589 C C . ASN A 1 72 ? 30.311 5.302 -25.411 1.00 60.16 72 ASN A C 1
ATOM 591 O O . ASN A 1 72 ? 29.806 4.735 -26.410 1.00 60.16 72 ASN A O 1
#

InterPro domains:
  IPR032499 Bacteriophage CI repressor, C-terminal [PF16452] (2-59)

Sequence (72 aa):
MHFLIEQGFEKIVNDKWALKIDSLASVHELIRIPKEMIKVSSVNLTFYSHTDDVEFYAFVFVTINNITQPKN

Radius of gyration: 13.96 Å; chains: 1; bounding box: 42×24×38 Å

Organism: NCBI:txid2778550

Foldseek 3Di:
DDFDWDFPPPDDAFAWFFKDQPHDTDIWGWDDDPPQKIWTDDPVDIDIDHVVNMGTGTDTPDDDDDDDDDDD